Protein AF-A0AA41T6K8-F1 (afdb_monomer_lite)

Sequence (67 aa):
MGHQVPLLLVLLLWVSGSTGDIVVPQSPASLLVSPRERASISCRTSRSVNEVFGIIQSIIWYPQRAG

Radius of gyration: 22.19 Å; chains: 1; bounding box: 38×26×72 Å

InterPro domains:
  IPR013783 Immunoglobulin-like fold [G3DSA:2.60.40.10] (13-67)
  IPR036179 Immunoglobulin-like domain superfamily [SSF48726] (22-67)

Structure (mmCIF, N/CA/C/O backbone):
data_AF-A0AA41T6K8-F1
#
_entry.id   AF-A0AA41T6K8-F1
#
loop_
_atom_site.group_PDB
_atom_site.id
_atom_site.type_symbol
_atom_site.label_atom_id
_atom_site.label_alt_id
_atom_site.label_comp_id
_atom_site.label_asym_id
_atom_site.label_entity_id
_atom_site.label_seq_id
_atom_site.pdbx_PDB_ins_code
_atom_site.Cartn_x
_atom_site.Cartn_y
_atom_site.Cartn_z
_atom_site.occupancy
_atom_site.B_iso_or_equiv
_atom_site.auth_seq_id
_atom_site.auth_comp_id
_atom_site.auth_asym_id
_atom_site.auth_atom_id
_atom_site.pdbx_PDB_model_num
ATOM 1 N N . MET A 1 1 ? 13.364 -13.228 -47.903 1.00 53.88 1 MET A N 1
ATOM 2 C CA . MET A 1 1 ? 13.667 -13.497 -46.480 1.00 53.88 1 MET A CA 1
ATOM 3 C C . MET A 1 1 ? 14.674 -12.440 -46.035 1.00 53.88 1 MET A C 1
ATOM 5 O O . MET A 1 1 ? 15.801 -12.528 -46.487 1.00 53.88 1 MET A O 1
ATOM 9 N N . GLY A 1 2 ? 14.302 -11.371 -45.313 1.00 60.72 2 GLY A N 1
ATOM 10 C CA . GLY A 1 2 ? 15.323 -10.342 -45.013 1.00 60.72 2 GLY A CA 1
ATOM 11 C C . GLY A 1 2 ? 14.940 -9.040 -44.302 1.00 60.72 2 GLY A C 1
ATOM 12 O O . GLY A 1 2 ? 15.835 -8.253 -44.043 1.00 60.72 2 GLY A O 1
ATOM 13 N N . HIS A 1 3 ? 13.670 -8.792 -43.953 1.00 59.62 3 HIS A N 1
ATOM 14 C CA . HIS A 1 3 ? 13.275 -7.524 -43.300 1.00 59.62 3 HIS A CA 1
ATOM 15 C C . HIS A 1 3 ? 12.499 -7.691 -41.980 1.00 59.62 3 HIS A C 1
ATOM 17 O O . HIS A 1 3 ? 12.181 -6.703 -41.327 1.00 59.62 3 HIS A O 1
ATOM 23 N N . GLN A 1 4 ? 12.210 -8.924 -41.546 1.00 62.50 4 GLN A N 1
ATOM 24 C CA . GLN A 1 4 ? 11.414 -9.162 -40.331 1.00 62.50 4 GLN A CA 1
ATOM 25 C C . GLN A 1 4 ? 12.212 -8.956 -39.032 1.00 62.50 4 GLN A C 1
ATOM 27 O O . GLN A 1 4 ? 11.659 -8.488 -38.043 1.00 62.50 4 GLN A O 1
ATOM 32 N N . VAL A 1 5 ? 13.516 -9.252 -39.045 1.00 65.19 5 VAL A N 1
ATOM 33 C CA . VAL A 1 5 ? 14.410 -9.078 -37.887 1.00 65.19 5 VAL A CA 1
ATOM 34 C C . VAL A 1 5 ? 14.602 -7.602 -37.494 1.00 65.19 5 VAL A C 1
ATOM 36 O O . VAL A 1 5 ? 14.435 -7.304 -36.313 1.00 65.19 5 VAL A O 1
ATOM 39 N N . PRO A 1 6 ? 14.891 -6.655 -38.417 1.00 81.00 6 PRO A N 1
ATOM 40 C CA . PRO A 1 6 ? 15.110 -5.257 -38.033 1.00 81.00 6 PRO A CA 1
ATOM 41 C C . PRO A 1 6 ? 13.854 -4.578 -37.476 1.00 81.00 6 PRO A C 1
ATOM 43 O O . PRO A 1 6 ? 13.956 -3.800 -36.533 1.00 81.00 6 PRO A O 1
ATOM 46 N N . LEU A 1 7 ? 12.667 -4.903 -37.995 1.00 80.19 7 LEU A N 1
ATOM 47 C CA . LEU A 1 7 ? 11.414 -4.303 -37.526 1.00 80.19 7 LEU A CA 1
ATOM 48 C C . LEU A 1 7 ? 11.029 -4.793 -36.119 1.00 80.19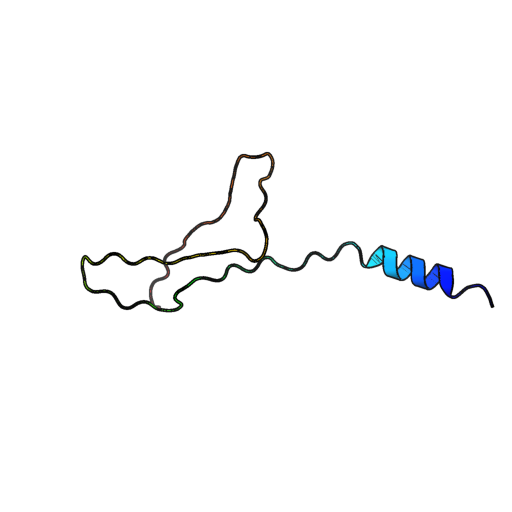 7 LEU A C 1
ATOM 50 O O . LEU A 1 7 ? 10.590 -3.999 -35.289 1.00 80.19 7 LEU A O 1
ATOM 54 N N . LEU A 1 8 ? 11.267 -6.077 -35.825 1.00 80.94 8 LEU A N 1
ATOM 55 C CA . LEU A 1 8 ? 11.086 -6.647 -34.488 1.00 80.94 8 LEU A CA 1
ATOM 56 C C . LEU A 1 8 ? 12.070 -6.033 -33.476 1.00 80.94 8 LEU A C 1
ATOM 58 O O . LEU A 1 8 ? 11.681 -5.716 -32.355 1.00 80.94 8 LEU A O 1
ATOM 62 N N . LEU A 1 9 ? 13.330 -5.827 -33.881 1.00 81.75 9 LEU A N 1
ATOM 63 C CA . LEU A 1 9 ? 14.359 -5.217 -33.034 1.00 81.75 9 LEU A CA 1
ATOM 64 C C . LEU A 1 9 ? 14.006 -3.774 -32.667 1.00 81.75 9 LEU A C 1
ATOM 66 O O . LEU A 1 9 ? 14.093 -3.402 -31.499 1.00 81.75 9 LEU A O 1
ATOM 70 N N . VAL A 1 10 ? 13.572 -2.985 -33.658 1.00 82.38 10 VAL A N 1
ATOM 71 C CA . VAL A 1 10 ? 13.071 -1.625 -33.437 1.00 82.38 10 VAL A CA 1
ATOM 72 C C . VAL A 1 10 ? 11.915 -1.683 -32.445 1.00 82.38 10 VAL A C 1
ATOM 74 O O . VAL A 1 10 ? 12.012 -1.056 -31.402 1.00 82.38 10 VAL A O 1
ATOM 77 N N . LEU A 1 11 ? 10.886 -2.502 -32.667 1.00 80.06 11 LEU A N 1
ATOM 78 C CA . LEU A 1 11 ? 9.745 -2.593 -31.748 1.00 80.06 11 LEU A CA 1
ATOM 79 C C . LEU A 1 11 ? 10.159 -2.898 -30.292 1.00 80.06 11 LEU A C 1
ATOM 81 O O . LEU A 1 11 ? 9.646 -2.267 -29.374 1.00 80.06 11 LEU A O 1
ATOM 85 N N . LEU A 1 12 ? 11.117 -3.805 -30.073 1.00 78.75 12 LEU A N 1
ATOM 86 C CA . LEU A 1 12 ? 11.624 -4.148 -28.736 1.00 78.75 12 LEU A CA 1
ATOM 87 C C . LEU A 1 12 ? 12.386 -2.989 -28.065 1.00 78.75 12 LEU A C 1
ATOM 89 O O . LEU A 1 12 ? 12.254 -2.779 -26.858 1.00 78.75 12 LEU A O 1
ATOM 93 N N . LEU A 1 13 ? 13.139 -2.200 -28.837 1.00 74.56 13 LEU A N 1
ATOM 94 C CA . LEU A 1 13 ? 13.839 -1.008 -28.342 1.00 74.56 13 LEU A CA 1
ATOM 95 C C . LEU A 1 13 ? 12.859 0.053 -27.810 1.00 74.56 13 LEU A C 1
ATOM 97 O O . LEU A 1 13 ? 13.131 0.668 -26.781 1.00 74.56 13 LEU A O 1
ATOM 101 N N . TRP A 1 14 ? 11.692 0.219 -28.441 1.00 70.94 14 TRP A N 1
ATOM 102 C CA . TRP A 1 14 ? 10.669 1.184 -28.007 1.00 70.94 14 TRP A CA 1
ATOM 103 C C . TRP A 1 14 ? 9.947 0.785 -26.707 1.00 70.94 14 TRP A C 1
ATOM 105 O O . TRP A 1 14 ? 9.394 1.647 -26.028 1.00 70.94 14 TRP A O 1
ATOM 115 N N . VAL A 1 15 ? 9.971 -0.494 -26.316 1.00 70.94 15 VAL A N 1
ATOM 116 C CA . VAL A 1 15 ? 9.288 -0.987 -25.101 1.00 70.94 15 VAL A CA 1
ATOM 117 C C . VAL A 1 15 ? 10.129 -0.791 -23.828 1.00 70.94 15 VAL A C 1
ATOM 119 O O . VAL A 1 15 ? 9.599 -0.840 -22.719 1.00 70.94 15 VAL A O 1
ATOM 122 N N . SER A 1 16 ? 11.425 -0.482 -23.953 1.00 66.38 16 SER A N 1
ATOM 123 C CA . SER A 1 16 ? 12.390 -0.471 -22.835 1.00 66.38 16 SER A CA 1
ATOM 124 C C . SER A 1 16 ? 12.246 0.689 -21.826 1.00 66.38 16 SER A C 1
ATOM 126 O O . SER A 1 16 ? 13.124 0.882 -20.990 1.00 66.38 16 SER A O 1
ATOM 128 N N . GLY A 1 17 ? 11.157 1.463 -21.871 1.00 64.75 17 GLY A N 1
ATOM 129 C CA . GLY A 1 17 ? 10.937 2.633 -21.008 1.00 64.75 17 GLY A CA 1
ATOM 130 C C . GLY A 1 17 ? 9.790 2.519 -19.997 1.00 64.75 17 GLY A C 1
ATOM 131 O O . GLY A 1 17 ? 9.616 3.420 -19.178 1.00 64.75 17 GLY A O 1
ATOM 132 N N . SER A 1 18 ? 8.983 1.454 -20.032 1.00 68.62 18 SER A N 1
ATOM 133 C CA . SER A 1 18 ? 7.845 1.322 -19.111 1.00 68.62 18 SER A CA 1
ATOM 134 C C . SER A 1 18 ? 8.306 0.835 -17.734 1.00 68.62 18 SER A C 1
ATOM 136 O O . SER A 1 18 ? 8.739 -0.305 -17.570 1.00 68.62 18 SER A O 1
ATOM 138 N N . THR A 1 19 ? 8.186 1.697 -16.723 1.00 71.88 19 THR A N 1
ATOM 139 C CA . THR A 1 19 ? 8.363 1.323 -15.315 1.00 71.88 19 THR A CA 1
ATOM 140 C C . THR A 1 19 ? 6.984 1.265 -14.669 1.00 71.88 19 THR A C 1
ATOM 142 O O . THR A 1 19 ? 6.311 2.283 -14.593 1.00 71.88 19 THR A O 1
ATOM 145 N N . GLY A 1 20 ? 6.537 0.080 -14.239 1.00 79.25 20 GLY A N 1
ATOM 146 C CA . GLY A 1 20 ? 5.252 -0.047 -13.533 1.00 79.25 20 GLY A CA 1
ATOM 147 C C . GLY A 1 20 ? 5.216 0.727 -12.206 1.00 79.25 20 GLY A C 1
ATOM 148 O O . GLY A 1 20 ? 6.272 0.954 -11.605 1.00 79.25 20 GLY A O 1
ATOM 149 N N . ASP A 1 21 ? 4.010 1.081 -11.753 1.00 85.38 21 ASP A N 1
ATOM 150 C CA . ASP A 1 21 ? 3.769 1.878 -10.543 1.00 85.38 21 ASP A CA 1
ATOM 151 C C . ASP A 1 21 ? 4.304 1.225 -9.257 1.00 85.38 21 ASP A C 1
ATOM 153 O O . ASP A 1 21 ? 4.366 -0.002 -9.108 1.00 85.38 21 ASP A O 1
ATOM 157 N N . ILE A 1 22 ? 4.665 2.069 -8.284 1.00 85.62 22 ILE A N 1
ATOM 158 C CA . ILE A 1 22 ? 5.013 1.630 -6.930 1.00 85.62 22 ILE A CA 1
ATOM 159 C C . ILE A 1 22 ? 3.724 1.479 -6.127 1.00 85.62 22 ILE A C 1
ATOM 161 O O . ILE A 1 22 ? 2.976 2.432 -5.932 1.00 85.62 22 ILE A O 1
ATOM 165 N N . VAL A 1 23 ? 3.495 0.277 -5.611 1.00 91.50 23 VAL A N 1
ATOM 166 C CA . VAL A 1 23 ? 2.341 -0.022 -4.760 1.00 91.50 23 VAL A CA 1
ATOM 167 C C . VAL A 1 23 ? 2.762 0.115 -3.299 1.00 91.50 23 VAL A C 1
ATOM 169 O O . VAL A 1 23 ? 3.847 -0.338 -2.924 1.00 91.50 23 VAL A O 1
ATOM 172 N N . VAL A 1 24 ? 1.902 0.719 -2.475 1.00 92.31 24 VAL A N 1
ATOM 173 C CA . VAL A 1 24 ? 2.142 1.005 -1.048 1.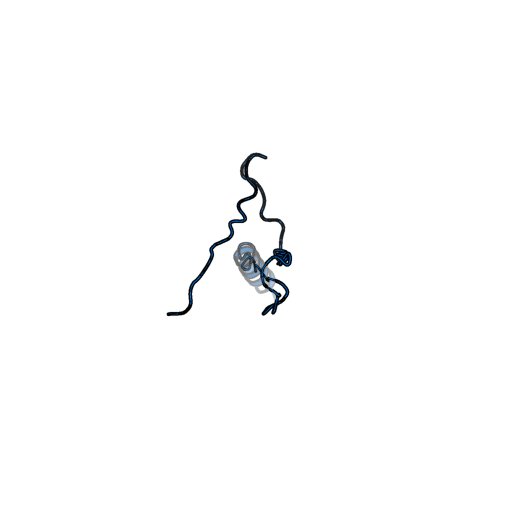00 92.31 24 VAL A CA 1
ATOM 174 C C . VAL A 1 24 ? 1.105 0.267 -0.178 1.00 92.31 24 VAL A C 1
ATOM 176 O O . VAL A 1 24 ? 0.182 0.889 0.349 1.00 92.31 24 VAL A O 1
ATOM 179 N N . PRO A 1 25 ? 1.180 -1.073 -0.060 1.00 94.25 25 PRO A N 1
ATOM 180 C CA . PRO A 1 25 ? 0.257 -1.836 0.772 1.00 94.25 25 PRO A CA 1
ATOM 181 C C . PRO A 1 25 ? 0.497 -1.567 2.263 1.00 94.25 25 PRO A C 1
ATOM 183 O O . PRO A 1 25 ? 1.640 -1.451 2.717 1.00 94.25 25 PRO A O 1
ATOM 186 N N . GLN A 1 26 ? -0.597 -1.528 3.027 1.00 95.38 26 GLN A N 1
ATOM 187 C CA . GLN A 1 26 ? -0.585 -1.380 4.481 1.00 95.38 26 GLN A CA 1
ATOM 188 C C . GLN A 1 26 ? -1.189 -2.614 5.155 1.00 95.38 26 GLN A C 1
ATOM 190 O O . GLN A 1 26 ? -2.049 -3.295 4.593 1.00 95.38 26 GLN A O 1
ATOM 195 N N . SER A 1 27 ? -0.721 -2.941 6.355 1.00 95.88 27 SE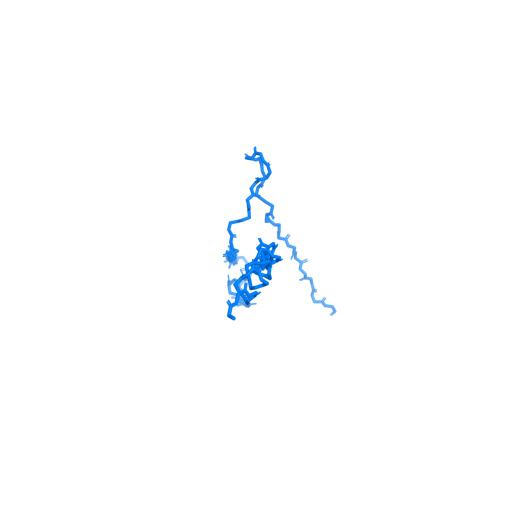R A N 1
ATOM 196 C CA . SER A 1 27 ? -1.239 -4.060 7.142 1.00 95.88 27 SER A CA 1
ATOM 197 C C . SER A 1 27 ? -1.215 -3.745 8.636 1.00 95.88 27 SER A C 1
ATOM 199 O O . SER A 1 27 ? -0.213 -3.217 9.118 1.00 95.88 27 SER A O 1
ATOM 201 N N . PRO A 1 28 ? -2.258 -4.113 9.393 1.00 95.69 28 PRO A N 1
ATOM 202 C CA . PRO A 1 28 ? -3.524 -4.696 8.929 1.00 95.69 28 PRO A CA 1
ATOM 203 C C . PRO A 1 28 ? -4.410 -3.669 8.191 1.00 95.69 28 PRO A C 1
ATOM 205 O O . PRO A 1 28 ? -4.200 -2.467 8.315 1.00 95.69 28 PRO A O 1
ATOM 208 N N . ALA A 1 29 ? -5.410 -4.139 7.433 1.00 94.31 29 ALA A N 1
ATOM 209 C CA . ALA A 1 29 ? -6.372 -3.263 6.744 1.00 94.31 29 ALA A CA 1
ATOM 210 C C . ALA A 1 29 ? -7.332 -2.549 7.717 1.00 94.31 29 ALA A C 1
ATOM 212 O O . ALA A 1 29 ? -7.793 -1.442 7.459 1.00 94.31 29 ALA A O 1
ATOM 213 N N . SER A 1 30 ? -7.610 -3.185 8.854 1.00 93.69 30 SER A N 1
ATOM 214 C CA . SER A 1 30 ? -8.382 -2.635 9.962 1.00 93.69 30 SER A CA 1
ATOM 215 C C . SER A 1 30 ? -7.840 -3.202 11.265 1.00 93.69 30 SER A C 1
ATOM 217 O O . SER A 1 30 ? -7.514 -4.389 11.328 1.00 93.69 30 SER A O 1
ATOM 219 N N . LEU A 1 31 ? -7.780 -2.382 12.308 1.00 94.69 31 LEU A N 1
ATOM 220 C CA . LEU A 1 31 ? -7.339 -2.804 13.630 1.00 94.69 31 LEU A CA 1
ATOM 221 C C . LEU A 1 31 ? -8.288 -2.232 14.682 1.00 94.69 31 LEU A C 1
ATOM 223 O O . LEU A 1 31 ? -8.507 -1.023 14.727 1.00 94.69 31 LEU A O 1
ATOM 227 N N . LEU A 1 32 ? -8.836 -3.105 15.526 1.00 96.06 32 LEU A N 1
ATOM 228 C CA . LEU A 1 32 ? -9.569 -2.713 16.725 1.00 96.06 32 LEU A CA 1
ATOM 229 C C . LEU A 1 32 ? -8.591 -2.729 17.903 1.00 96.06 32 LEU A C 1
ATOM 231 O O . LEU A 1 32 ? -7.914 -3.731 18.117 1.00 96.06 32 LEU A O 1
ATOM 235 N N . VAL A 1 33 ? -8.521 -1.634 18.654 1.00 96.00 33 VAL A N 1
ATOM 236 C CA . VAL A 1 33 ? -7.670 -1.504 19.846 1.00 96.00 33 VAL A CA 1
ATOM 237 C C . VAL A 1 33 ? -8.450 -0.851 20.972 1.00 96.00 33 VAL A C 1
ATOM 239 O O . VAL A 1 33 ? -9.323 -0.011 20.731 1.00 96.00 33 VAL A O 1
ATOM 242 N N . SER A 1 34 ? -8.122 -1.213 22.209 1.00 97.19 34 SER A N 1
ATOM 243 C CA . SER A 1 34 ? -8.691 -0.550 23.379 1.00 97.19 34 SER A CA 1
ATOM 244 C C . SER A 1 34 ? -8.072 0.841 23.575 1.00 97.19 34 SER A C 1
ATOM 246 O O . SER A 1 34 ? -6.927 1.083 23.179 1.00 97.19 34 SER A O 1
ATOM 248 N N . PRO A 1 35 ? -8.775 1.787 24.224 1.00 96.19 35 PRO A N 1
ATOM 249 C CA . PRO A 1 35 ? -8.172 3.060 24.596 1.00 96.19 35 PRO A CA 1
ATOM 250 C C . PRO A 1 35 ? -6.889 2.846 25.411 1.00 96.19 35 PRO A C 1
ATOM 252 O O . PRO A 1 35 ? -6.881 2.060 26.356 1.00 96.19 35 PRO A O 1
ATOM 255 N N . ARG A 1 36 ? -5.828 3.593 25.072 1.00 95.81 36 ARG A N 1
ATOM 256 C CA . ARG A 1 36 ? -4.467 3.513 25.657 1.00 95.81 36 ARG A CA 1
ATOM 257 C C . ARG A 1 36 ? -3.632 2.298 25.243 1.00 95.81 36 ARG A C 1
ATOM 259 O O . ARG A 1 36 ? -2.477 2.201 25.653 1.00 95.81 36 ARG A O 1
ATOM 266 N N . GLU A 1 37 ? -4.167 1.418 24.408 1.00 96.56 37 GLU A N 1
ATOM 267 C CA . GLU A 1 37 ? -3.398 0.351 23.780 1.00 96.56 37 GLU A CA 1
ATOM 268 C C . GLU A 1 37 ? -2.631 0.881 22.555 1.00 96.56 37 GLU A C 1
ATOM 270 O O . GLU A 1 37 ? -3.049 1.838 21.897 1.00 96.56 37 GLU A O 1
ATOM 275 N N . ARG A 1 38 ? -1.470 0.292 22.250 1.00 95.94 38 ARG A N 1
ATOM 276 C CA . ARG A 1 38 ? -0.649 0.703 21.105 1.00 95.94 38 ARG A CA 1
ATOM 277 C C . ARG A 1 38 ? -1.176 0.055 19.825 1.00 95.94 38 ARG A C 1
ATOM 279 O O . ARG A 1 38 ? -1.109 -1.159 19.680 1.00 95.94 38 ARG A O 1
ATOM 286 N N . ALA A 1 39 ? -1.588 0.873 18.863 1.00 94.62 39 ALA A N 1
ATOM 287 C CA . ALA A 1 39 ? -1.811 0.430 17.491 1.00 94.62 39 ALA A CA 1
ATOM 288 C C . ALA A 1 39 ? -0.499 0.462 16.691 1.00 94.62 39 ALA A C 1
ATOM 290 O O . ALA A 1 39 ? 0.314 1.373 16.854 1.00 94.62 39 ALA A O 1
ATOM 291 N N . SER A 1 40 ? -0.304 -0.518 15.810 1.00 95.25 40 SER A N 1
ATOM 292 C CA . SER A 1 40 ? 0.807 -0.548 14.856 1.00 95.25 40 SER A CA 1
ATOM 293 C C . SER A 1 40 ? 0.273 -0.873 13.468 1.00 95.25 40 SER A C 1
ATOM 295 O O . SER A 1 40 ? -0.514 -1.807 13.312 1.00 95.25 40 SER A O 1
ATOM 297 N N . ILE A 1 41 ? 0.703 -0.102 12.470 1.00 95.19 41 ILE A N 1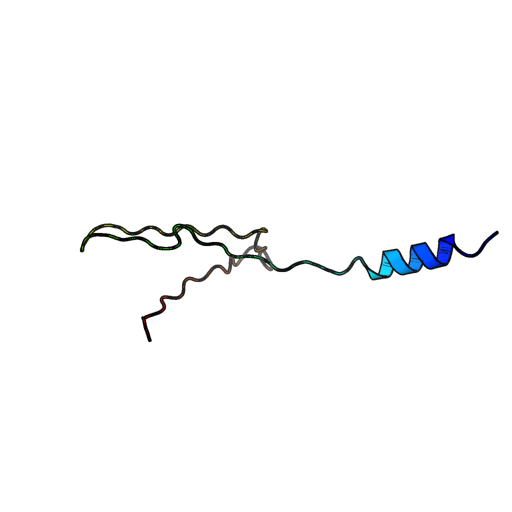
ATOM 298 C CA . ILE A 1 41 ? 0.399 -0.332 11.057 1.00 95.19 41 ILE A CA 1
ATOM 299 C C . ILE A 1 41 ? 1.736 -0.416 10.328 1.00 95.19 41 ILE A C 1
ATOM 301 O O . ILE A 1 41 ? 2.604 0.441 10.480 1.00 95.19 41 ILE A O 1
ATOM 305 N N . SER A 1 42 ? 1.911 -1.480 9.558 1.00 94.00 42 SER A N 1
ATOM 306 C CA . SER A 1 42 ? 3.097 -1.732 8.748 1.00 94.00 42 SER A CA 1
ATOM 307 C C . SER A 1 42 ? 2.848 -1.318 7.304 1.00 94.00 42 SER A C 1
ATOM 309 O O . SER A 1 42 ? 1.750 -1.497 6.782 1.00 94.00 42 SER A O 1
ATOM 311 N N . CYS A 1 43 ? 3.884 -0.805 6.646 1.00 91.88 43 CYS A N 1
ATOM 312 C CA . CYS A 1 43 ? 3.869 -0.430 5.237 1.00 91.88 43 CYS A CA 1
ATOM 313 C C . CYS A 1 43 ? 5.130 -0.978 4.567 1.00 91.88 43 CYS A C 1
ATOM 315 O O . CYS A 1 43 ? 6.231 -0.807 5.093 1.00 91.88 43 CYS A O 1
ATOM 317 N N . ARG A 1 44 ? 4.982 -1.622 3.406 1.00 89.94 44 ARG A N 1
ATOM 318 C CA . ARG A 1 44 ? 6.119 -2.093 2.605 1.00 89.94 44 ARG A CA 1
ATOM 319 C C . ARG A 1 44 ? 5.848 -1.878 1.128 1.00 89.94 44 ARG A C 1
ATOM 321 O O . ARG A 1 44 ? 4.989 -2.541 0.562 1.00 89.94 44 ARG A O 1
ATOM 328 N N . THR A 1 45 ? 6.614 -0.999 0.499 1.00 89.94 45 THR A N 1
ATOM 329 C CA . THR A 1 45 ? 6.467 -0.692 -0.924 1.00 89.94 45 THR A CA 1
ATOM 330 C C . THR A 1 45 ? 6.903 -1.862 -1.811 1.00 89.94 45 THR A C 1
ATOM 332 O O . THR A 1 45 ? 7.796 -2.634 -1.454 1.00 89.94 45 THR A O 1
ATOM 335 N N . SER A 1 46 ? 6.284 -2.003 -2.988 1.00 89.31 46 SER A N 1
ATOM 336 C CA . SER A 1 46 ? 6.599 -3.081 -3.946 1.00 89.31 46 SER A CA 1
ATOM 337 C C . SER A 1 46 ? 8.021 -2.997 -4.515 1.00 89.31 46 SER A C 1
ATOM 339 O O . SER A 1 46 ? 8.576 -3.997 -4.969 1.00 89.31 46 SER A O 1
ATOM 341 N N . ARG A 1 47 ? 8.619 -1.805 -4.484 1.00 84.19 47 ARG A N 1
ATOM 342 C CA . ARG A 1 47 ? 10.006 -1.522 -4.861 1.00 84.19 47 ARG A CA 1
ATOM 343 C C . ARG A 1 47 ? 10.632 -0.586 -3.839 1.00 84.19 47 ARG A C 1
ATOM 345 O O . ARG A 1 47 ? 9.912 0.111 -3.124 1.00 84.19 47 ARG A O 1
ATOM 352 N N . SER A 1 48 ? 11.961 -0.558 -3.788 1.00 78.94 48 SER A N 1
ATOM 353 C CA . SER A 1 48 ? 12.668 0.464 -3.014 1.00 78.94 48 SER A CA 1
ATOM 354 C C . SER A 1 48 ? 12.276 1.844 -3.539 1.00 78.94 48 SER A C 1
ATOM 356 O O . SER A 1 48 ? 12.412 2.108 -4.736 1.00 78.94 48 SER A O 1
ATOM 358 N N . VAL A 1 49 ? 11.761 2.707 -2.664 1.00 77.31 49 VAL A N 1
ATOM 359 C CA . VAL A 1 49 ? 11.554 4.120 -2.989 1.00 77.31 49 VAL A CA 1
ATOM 360 C C . VAL A 1 49 ? 12.923 4.773 -2.864 1.00 77.31 49 VAL A C 1
ATOM 362 O O . VAL A 1 49 ? 13.375 5.075 -1.762 1.00 77.31 49 VAL A O 1
ATOM 365 N N . ASN A 1 50 ? 13.631 4.842 -3.992 1.00 63.59 50 ASN A N 1
ATOM 366 C CA . ASN A 1 50 ? 15.037 5.218 -4.018 1.00 63.59 50 ASN A CA 1
ATOM 367 C C . ASN A 1 50 ? 15.211 6.723 -3.786 1.00 63.59 50 ASN A C 1
ATOM 369 O O . ASN A 1 50 ? 14.459 7.540 -4.319 1.00 63.59 50 ASN A O 1
ATOM 373 N N . GLU A 1 51 ? 16.237 7.063 -3.014 1.00 62.56 51 GLU A N 1
ATOM 374 C CA . GLU A 1 51 ? 16.656 8.430 -2.740 1.00 62.56 51 GLU A CA 1
ATOM 375 C C . GLU A 1 51 ? 17.130 9.135 -4.011 1.00 62.56 51 GLU A C 1
ATOM 377 O O . GLU A 1 51 ? 17.936 8.608 -4.780 1.00 62.56 51 GLU A O 1
ATOM 382 N N . VAL A 1 52 ? 16.739 10.393 -4.172 1.00 55.28 52 VAL A N 1
ATOM 383 C CA . VAL A 1 52 ? 17.546 11.332 -4.949 1.00 55.28 52 VAL A CA 1
ATOM 384 C C . VAL A 1 52 ? 18.703 11.758 -4.030 1.00 55.28 52 VAL A C 1
ATOM 386 O O . VAL A 1 52 ? 18.475 12.387 -3.000 1.00 55.28 52 VAL A O 1
ATOM 389 N N . PHE A 1 53 ? 19.933 11.348 -4.362 1.00 53.41 53 PHE A N 1
ATOM 390 C CA . PHE A 1 53 ? 21.189 11.680 -3.653 1.00 53.41 53 PHE A CA 1
ATOM 391 C C . PHE A 1 53 ? 21.391 11.162 -2.216 1.00 53.41 53 PHE A C 1
ATOM 393 O O . PHE A 1 53 ? 22.217 11.718 -1.499 1.00 53.41 53 PHE A O 1
ATOM 400 N N . GLY A 1 54 ? 20.728 10.095 -1.770 1.00 53.91 54 GLY A N 1
ATOM 401 C CA . GLY A 1 54 ? 21.063 9.528 -0.453 1.00 53.91 54 GLY A CA 1
ATOM 402 C C . GLY A 1 54 ? 20.491 10.282 0.760 1.00 53.91 54 GLY A C 1
ATOM 403 O O . GLY A 1 54 ? 21.066 10.192 1.842 1.00 53.91 54 GLY A O 1
ATOM 404 N N . ILE A 1 55 ? 19.452 11.115 0.574 1.00 58.78 55 ILE A N 1
ATOM 405 C CA . ILE A 1 55 ? 19.034 12.098 1.596 1.00 58.78 55 ILE A CA 1
ATOM 406 C C . ILE A 1 55 ? 17.572 11.951 2.053 1.00 58.78 55 ILE A C 1
ATOM 408 O O . ILE A 1 55 ? 17.230 12.427 3.134 1.00 58.78 55 ILE A O 1
ATOM 412 N N . ILE A 1 56 ? 16.676 11.340 1.261 1.00 60.97 56 ILE A N 1
ATOM 413 C CA . ILE A 1 56 ? 15.235 11.320 1.581 1.00 60.97 56 ILE A CA 1
ATOM 414 C C . ILE A 1 56 ? 14.576 9.988 1.201 1.00 60.97 56 ILE A C 1
ATOM 416 O O . ILE A 1 56 ? 14.431 9.664 0.022 1.00 60.97 56 ILE A O 1
ATOM 420 N N . GLN A 1 57 ? 14.090 9.265 2.213 1.00 63.47 57 GLN A N 1
ATOM 421 C CA . GLN A 1 57 ? 13.086 8.210 2.059 1.00 63.47 57 GLN A CA 1
ATOM 422 C C . GLN A 1 57 ? 11.690 8.824 2.229 1.00 63.47 57 GLN A C 1
ATOM 424 O O . GLN A 1 57 ? 11.240 9.081 3.345 1.00 63.47 57 GLN A O 1
ATOM 429 N N . SER A 1 58 ? 11.000 9.089 1.121 1.00 72.00 58 SER A N 1
ATOM 430 C CA . SER A 1 58 ? 9.718 9.808 1.128 1.00 72.00 58 SER A CA 1
ATOM 431 C C . SER A 1 58 ? 8.522 8.869 1.334 1.00 72.00 58 SER A C 1
ATOM 433 O O . SER A 1 58 ? 7.703 8.699 0.433 1.00 72.00 58 SER A O 1
ATOM 435 N N . ILE A 1 59 ? 8.402 8.242 2.507 1.00 82.50 59 ILE A N 1
ATOM 436 C CA . ILE A 1 59 ? 7.148 7.593 2.932 1.00 82.50 59 ILE A CA 1
ATOM 437 C C . ILE A 1 59 ? 6.518 8.458 4.022 1.00 82.50 59 ILE A C 1
ATOM 439 O O . ILE A 1 59 ? 7.131 8.707 5.057 1.00 82.50 59 ILE A O 1
ATOM 443 N N . ILE A 1 60 ? 5.290 8.921 3.785 1.00 86.69 60 ILE A N 1
ATOM 444 C CA . ILE A 1 60 ? 4.561 9.830 4.679 1.00 86.69 60 ILE A CA 1
ATOM 445 C C . ILE A 1 60 ? 3.223 9.188 5.060 1.00 86.69 60 ILE A C 1
ATOM 447 O O . ILE A 1 60 ? 2.557 8.582 4.221 1.00 86.69 60 ILE A O 1
ATOM 451 N N . TRP A 1 61 ? 2.826 9.331 6.327 1.00 90.56 61 TRP A N 1
ATOM 452 C CA . TRP A 1 61 ? 1.543 8.856 6.847 1.00 90.56 61 TRP A CA 1
ATOM 453 C C . TRP A 1 61 ? 0.514 9.985 6.896 1.00 90.56 61 TRP A C 1
ATOM 455 O O . TRP A 1 61 ? 0.805 11.069 7.399 1.00 90.56 61 TRP A O 1
ATOM 465 N N . TYR A 1 62 ? -0.707 9.702 6.439 1.00 91.06 62 TYR A N 1
ATOM 466 C CA . TYR A 1 62 ? -1.824 10.646 6.464 1.00 91.06 62 TYR A CA 1
ATOM 467 C C . TYR A 1 62 ? -3.011 10.052 7.236 1.00 91.06 62 TYR A C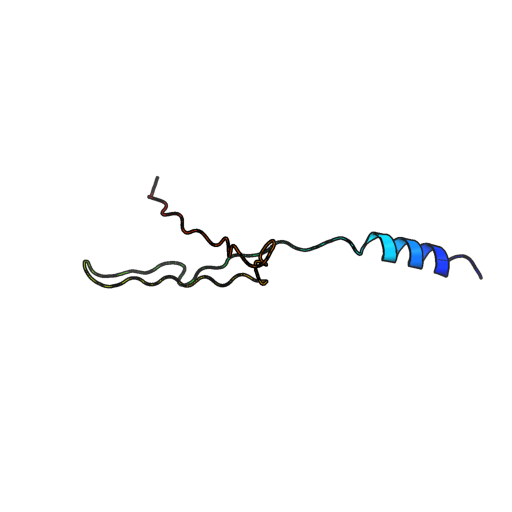 1
ATOM 469 O O . TYR A 1 62 ? -3.533 9.011 6.834 1.00 91.06 62 TYR A O 1
ATOM 477 N N . PRO A 1 63 ? -3.455 10.679 8.341 1.00 91.88 63 PRO A N 1
ATOM 478 C CA . PRO A 1 63 ? -4.643 10.242 9.062 1.00 91.88 63 PRO A CA 1
ATOM 479 C C . PRO A 1 63 ? -5.913 10.747 8.364 1.00 91.88 63 PRO A C 1
ATOM 481 O O . PRO A 1 63 ? -6.109 11.953 8.218 1.00 91.88 63 PRO A O 1
ATOM 484 N N . GLN A 1 64 ? -6.806 9.832 7.989 1.00 91.44 64 GLN A N 1
ATOM 485 C CA . GLN A 1 64 ? -8.117 10.154 7.425 1.00 91.44 64 GLN A CA 1
ATOM 486 C C . GLN A 1 64 ? -9.207 9.936 8.480 1.00 91.44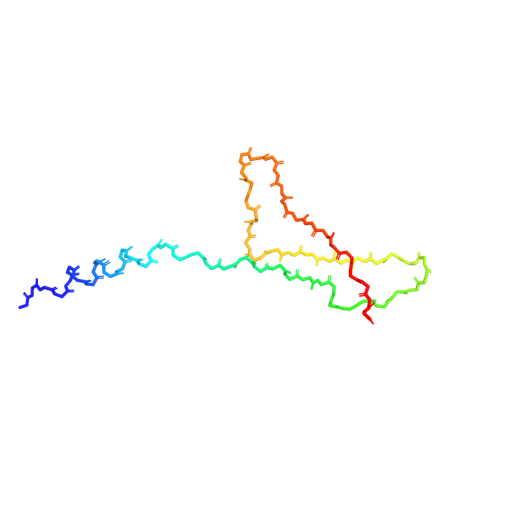 64 GLN A C 1
ATOM 488 O O . GLN A 1 64 ? -9.249 8.896 9.137 1.00 91.44 64 GLN A O 1
ATOM 493 N N . ARG A 1 65 ? -10.098 10.917 8.647 1.00 91.94 65 ARG A N 1
ATOM 494 C CA . ARG A 1 65 ? -11.302 10.783 9.484 1.00 91.94 65 ARG A CA 1
ATOM 495 C C . ARG A 1 65 ? -12.465 10.271 8.632 1.00 91.94 65 ARG A C 1
ATOM 497 O O . ARG A 1 65 ? -12.468 10.493 7.419 1.00 91.94 65 ARG A O 1
ATOM 504 N N . ALA A 1 66 ? -13.432 9.606 9.264 1.00 91.94 66 ALA A N 1
ATOM 505 C CA . ALA A 1 66 ? -14.696 9.281 8.607 1.00 91.94 66 ALA A CA 1
ATOM 506 C C . ALA A 1 66 ? -15.374 10.575 8.115 1.00 91.94 66 ALA A C 1
ATOM 508 O O . ALA A 1 66 ? -15.278 11.603 8.794 1.00 91.94 66 ALA A O 1
ATOM 509 N N . GLY A 1 67 ? -15.964 10.515 6.918 1.00 84.62 67 GLY A N 1
ATOM 510 C CA . GLY A 1 67 ? -16.738 11.610 6.326 1.00 84.62 67 GLY A CA 1
ATOM 511 C C . GLY A 1 67 ? -18.144 11.711 6.893 1.00 84.62 67 GLY A C 1
ATOM 512 O O . GLY A 1 67 ? -18.610 10.713 7.490 1.00 84.62 67 GLY A O 1
#

Secondary structure (DSSP, 8-state):
--SHHHHHHHHHHHHTT--PPPP--EE-SS----TTPPP--EE--SS----STTS------------

Organism: Sciurus carolinensis (NCBI:txid30640)

pLDDT: mean 81.4, std 13.57, range [53.41, 97.19]

Foldseek 3Di:
DPDPVVVVVVVVVVVVPDDDDKDKDKPPPDDDDDPPDDDDMDIDIPDQPDDPVPDDDPDDDDDDDDD